Protein AF-A0AAJ1ZRS5-F1 (afdb_monomer)

Mean predicted aligned error: 15.34 Å

Solvent-accessible surface area (backbone atoms only — not comparable to full-atom values): 6953 Å² total; per-residue (Å²): 138,80,51,76,43,77,47,67,49,99,84,72,49,79,44,79,44,69,76,62,60,68,69,60,54,51,55,53,50,52,51,53,51,51,52,54,48,48,50,52,69,36,90,64,21,51,62,53,51,68,69,44,58,68,70,60,45,49,51,53,52,50,50,54,48,54,56,53,66,52,43,60,62,49,50,52,51,49,51,53,50,50,53,50,54,52,48,53,51,51,53,50,53,52,51,51,50,53,53,51,51,52,52,51,54,51,50,55,51,53,54,51,52,51,54,52,53,59,64,70,76,110

pLDDT: mean 73.33, std 9.11, range [40.31, 94.31]

Radius of gyration: 29.34 Å; Cα contacts (8 Å, |Δi|>4): 41; chains: 1; bounding box: 56×27×91 Å

Structure (mmCIF, N/CA/C/O backbone):
data_AF-A0AAJ1ZRS5-F1
#
_entry.id   AF-A0AAJ1ZRS5-F1
#
loop_
_atom_site.group_PDB
_atom_site.id
_atom_site.type_symbol
_atom_site.label_atom_id
_atom_site.label_alt_id
_atom_site.label_comp_id
_atom_site.label_asym_id
_atom_site.label_entity_id
_atom_site.label_seq_id
_atom_site.pdbx_PDB_ins_code
_atom_site.Cartn_x
_atom_site.Cartn_y
_atom_site.Cartn_z
_atom_site.occupancy
_atom_site.B_iso_or_equiv
_atom_site.auth_seq_id
_atom_site.auth_comp_id
_atom_site.auth_asym_id
_atom_site.auth_atom_id
_atom_site.pdbx_PDB_model_num
ATOM 1 N N . MET A 1 1 ? -18.979 -14.232 -4.011 1.00 40.31 1 MET A N 1
ATOM 2 C CA . MET A 1 1 ? -19.042 -13.166 -5.030 1.00 40.31 1 MET A CA 1
ATOM 3 C C . MET A 1 1 ? -18.891 -11.856 -4.273 1.00 40.31 1 MET A C 1
ATOM 5 O O . MET A 1 1 ? -19.856 -11.441 -3.654 1.00 40.31 1 MET A O 1
ATOM 9 N N . LYS A 1 2 ? -17.6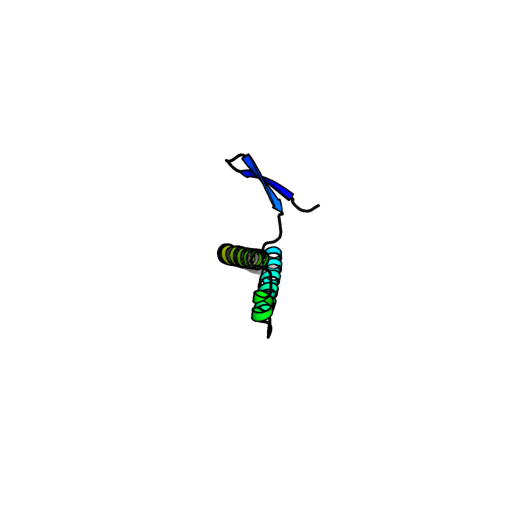68 -11.331 -4.129 1.00 48.16 2 LYS A N 1
ATOM 10 C CA . LYS A 1 2 ? -17.403 -10.187 -3.241 1.00 48.16 2 LYS A CA 1
ATOM 11 C C . LYS A 1 2 ? -17.465 -8.877 -4.033 1.00 48.16 2 LYS A C 1
ATOM 13 O O . LYS A 1 2 ? -16.726 -8.708 -4.996 1.00 48.16 2 LYS A O 1
ATOM 18 N N . ASP A 1 3 ? -18.410 -8.035 -3.627 1.00 59.69 3 ASP A N 1
ATOM 19 C CA . ASP A 1 3 ? -18.507 -6.578 -3.749 1.00 59.69 3 ASP A CA 1
ATOM 20 C C . ASP A 1 3 ? -17.819 -5.910 -4.951 1.00 59.69 3 ASP A C 1
ATOM 22 O O . ASP A 1 3 ? -16.805 -5.223 -4.819 1.00 59.69 3 ASP A O 1
ATOM 26 N N . LEU A 1 4 ? -18.391 -6.072 -6.143 1.00 62.72 4 LEU A N 1
ATOM 27 C CA . LEU A 1 4 ? -18.156 -5.153 -7.257 1.00 62.72 4 LEU A CA 1
ATOM 28 C C . LEU A 1 4 ? -19.192 -4.025 -7.141 1.00 62.72 4 LEU A C 1
ATOM 30 O O . LEU A 1 4 ? -20.382 -4.251 -7.348 1.00 62.72 4 LEU A O 1
ATOM 34 N N . GLN A 1 5 ? -18.758 -2.827 -6.769 1.00 66.31 5 GLN A N 1
ATOM 35 C CA . GLN A 1 5 ? -19.564 -1.616 -6.838 1.00 66.31 5 GLN A CA 1
ATOM 36 C C . GLN A 1 5 ? -19.313 -0.937 -8.181 1.00 66.31 5 GLN A C 1
ATOM 38 O O . GLN A 1 5 ? -18.184 -0.816 -8.641 1.00 66.31 5 GLN A O 1
ATOM 43 N N . VAL A 1 6 ? -20.382 -0.515 -8.842 1.00 72.75 6 VAL A N 1
ATOM 44 C CA . VAL A 1 6 ? -20.303 0.219 -10.103 1.00 72.75 6 VAL A CA 1
ATOM 45 C C . VAL A 1 6 ? -20.873 1.600 -9.839 1.00 72.75 6 VAL A C 1
ATOM 47 O O . VAL A 1 6 ? -22.044 1.722 -9.486 1.00 72.75 6 VAL A O 1
ATOM 50 N N . SER A 1 7 ? -20.048 2.632 -9.966 1.00 75.56 7 SER A N 1
ATOM 51 C CA . SER A 1 7 ? -20.456 4.030 -9.851 1.00 75.56 7 SER A CA 1
ATOM 52 C C . SER A 1 7 ? -20.293 4.733 -11.193 1.00 75.56 7 SER A C 1
ATOM 54 O O . SER A 1 7 ? -19.464 4.350 -12.014 1.00 75.56 7 SER A O 1
ATOM 56 N N . VAL A 1 8 ? -21.108 5.753 -11.448 1.00 74.44 8 VAL A N 1
ATOM 57 C CA . VAL A 1 8 ? -20.997 6.592 -12.646 1.00 74.44 8 VAL A CA 1
ATOM 58 C C . VAL A 1 8 ? -20.669 8.000 -12.181 1.00 74.44 8 VAL A C 1
ATOM 60 O O . VAL A 1 8 ? -21.381 8.541 -11.334 1.00 74.44 8 VAL A O 1
ATOM 63 N N . ASP A 1 9 ? -19.566 8.561 -12.673 1.00 76.31 9 ASP A N 1
ATOM 64 C CA . ASP A 1 9 ? -19.161 9.918 -12.316 1.00 76.31 9 ASP A CA 1
ATOM 65 C C . ASP A 1 9 ? -20.068 10.976 -12.973 1.00 76.31 9 ASP A C 1
ATOM 67 O O . ASP A 1 9 ? -20.899 10.686 -13.839 1.00 76.31 9 ASP A O 1
ATOM 71 N N . SER A 1 10 ? -19.903 12.238 -12.575 1.00 70.62 10 SER A N 1
ATOM 72 C CA . SER A 1 10 ? -20.670 13.370 -13.115 1.00 70.62 10 SER A CA 1
ATOM 73 C C . SER A 1 10 ? -20.427 13.643 -14.606 1.00 70.62 10 SER A C 1
ATOM 75 O O . SER A 1 10 ? -21.163 14.426 -15.202 1.00 70.62 10 SER A O 1
ATOM 77 N N . ASN A 1 11 ? -19.430 12.997 -15.217 1.00 81.50 11 ASN A N 1
ATOM 78 C CA . ASN A 1 11 ? -19.120 13.070 -16.643 1.00 81.50 11 ASN A CA 1
ATOM 79 C C . ASN A 1 11 ? -19.654 11.850 -17.420 1.00 81.50 11 ASN A C 1
ATOM 81 O O . ASN A 1 11 ? -19.374 11.715 -18.612 1.00 81.50 11 ASN A O 1
ATOM 85 N N . GLY A 1 12 ? -20.398 10.951 -16.765 1.00 71.94 12 GLY A N 1
ATOM 86 C CA . GLY A 1 12 ? -20.955 9.745 -17.375 1.00 71.94 12 GLY A CA 1
ATOM 87 C C . GLY A 1 12 ? -19.959 8.591 -17.521 1.00 71.94 12 GLY A C 1
ATOM 88 O O . GLY A 1 12 ? -20.246 7.634 -18.243 1.00 71.94 12 GLY A O 1
ATOM 89 N N . ARG A 1 13 ? -18.789 8.647 -16.870 1.00 73.31 13 ARG A N 1
ATOM 90 C CA . ARG A 1 13 ? -17.805 7.557 -16.892 1.00 73.31 13 ARG A CA 1
ATOM 91 C C . ARG A 1 13 ? -18.153 6.515 -15.844 1.00 73.31 13 ARG A C 1
ATOM 93 O O . ARG A 1 13 ? -18.367 6.831 -14.677 1.00 73.31 13 ARG A O 1
ATOM 100 N N . VAL A 1 14 ? -18.181 5.259 -16.274 1.00 69.38 14 VAL A N 1
ATOM 101 C CA . VAL A 1 14 ? -18.445 4.117 -15.400 1.00 69.38 14 VAL A CA 1
ATOM 102 C C . VAL A 1 14 ? -17.149 3.713 -14.702 1.00 69.38 14 VAL A C 1
ATOM 104 O O . VAL A 1 14 ? -16.171 3.356 -15.356 1.00 69.38 14 VAL A O 1
ATOM 107 N N . THR A 1 15 ? -17.160 3.739 -13.374 1.00 66.31 15 THR A N 1
ATOM 108 C CA . THR A 1 15 ? -16.068 3.291 -12.511 1.00 66.31 15 THR A CA 1
ATOM 109 C C . THR A 1 15 ? -16.512 2.035 -11.777 1.00 66.31 15 THR A C 1
ATOM 111 O O . THR A 1 15 ? -17.465 2.056 -11.002 1.00 66.31 15 THR A O 1
ATOM 114 N N . THR A 1 16 ? -15.836 0.916 -12.013 1.00 67.12 16 THR A N 1
ATOM 115 C CA . THR A 1 16 ? -16.030 -0.306 -11.227 1.00 67.12 16 THR A CA 1
ATOM 116 C C . THR A 1 16 ? -15.033 -0.327 -10.074 1.00 67.12 16 THR A C 1
ATOM 118 O O . THR A 1 16 ? -13.830 -0.437 -10.305 1.00 67.12 16 THR A O 1
ATOM 121 N N . SER A 1 17 ? -15.515 -0.224 -8.839 1.00 61.62 17 SER A N 1
ATOM 122 C CA . SER A 1 17 ? -14.730 -0.349 -7.615 1.00 61.62 17 SER A CA 1
ATOM 123 C C . SER A 1 17 ? -14.963 -1.715 -6.972 1.00 61.62 17 SER A C 1
ATOM 125 O O . SER A 1 17 ? -16.091 -2.176 -6.824 1.00 61.62 17 SER A O 1
ATOM 127 N N . HIS A 1 18 ? -13.892 -2.392 -6.570 1.00 63.25 18 HIS A N 1
ATOM 128 C CA . HIS A 1 18 ? -14.008 -3.565 -5.709 1.00 63.25 18 HIS A CA 1
ATOM 129 C C . HIS A 1 18 ? -13.890 -3.144 -4.249 1.00 63.25 18 HIS A C 1
ATOM 131 O O . HIS A 1 18 ? -12.954 -2.426 -3.894 1.00 63.25 18 HIS A O 1
ATOM 137 N N . SER A 1 19 ? -14.804 -3.618 -3.396 1.00 61.53 19 SER A N 1
ATOM 138 C CA . SER A 1 19 ? -14.569 -3.571 -1.951 1.00 61.53 19 SER A CA 1
ATOM 139 C C . SER A 1 19 ? -13.490 -4.605 -1.639 1.00 61.53 19 SER A C 1
ATOM 141 O O . SER A 1 19 ? -13.683 -5.819 -1.7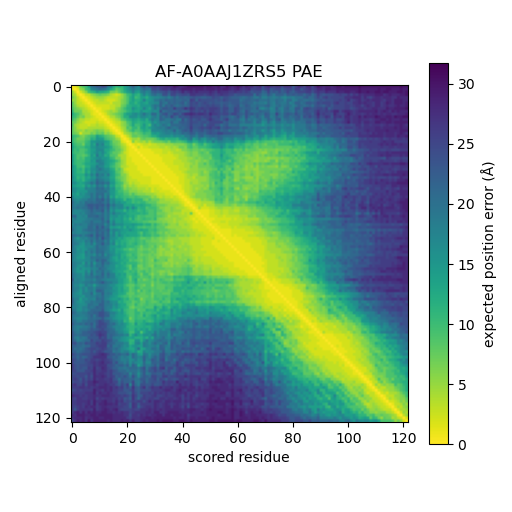21 1.00 61.53 19 SER A O 1
ATOM 143 N N . MET A 1 20 ? -12.294 -4.092 -1.381 1.00 63.91 20 MET A N 1
ATOM 144 C CA . MET A 1 20 ? -11.161 -4.859 -0.900 1.00 63.91 20 MET A CA 1
ATOM 145 C C . MET A 1 20 ? -10.783 -4.286 0.458 1.00 63.91 20 MET A C 1
ATOM 147 O O . MET A 1 20 ? -10.776 -3.067 0.642 1.00 63.91 20 MET A O 1
ATOM 151 N N . ALA A 1 21 ? -10.486 -5.159 1.421 1.00 69.25 21 ALA A N 1
ATOM 152 C CA . ALA A 1 21 ? -10.051 -4.710 2.734 1.00 69.25 21 ALA A CA 1
ATOM 153 C C . ALA A 1 21 ? -8.805 -3.827 2.570 1.00 69.25 21 ALA A C 1
ATOM 155 O O . ALA A 1 21 ? -7.851 -4.218 1.893 1.00 69.25 21 ALA A O 1
ATOM 156 N N . ILE A 1 22 ? -8.804 -2.644 3.192 1.00 69.06 22 ILE A N 1
ATOM 157 C CA . ILE A 1 22 ? -7.729 -1.653 3.029 1.00 69.06 22 ILE A CA 1
ATOM 158 C C . ILE A 1 22 ? -6.345 -2.255 3.317 1.00 69.06 22 ILE A C 1
ATOM 160 O O . ILE A 1 22 ? -5.397 -1.996 2.582 1.00 69.06 22 ILE A O 1
ATOM 164 N N . GLY A 1 23 ? -6.246 -3.153 4.305 1.00 67.00 23 GLY A N 1
ATOM 165 C CA . GLY A 1 23 ? -5.010 -3.872 4.617 1.00 67.00 23 GLY A CA 1
ATOM 166 C C . GLY A 1 23 ? -4.511 -4.767 3.476 1.00 67.00 23 GLY A C 1
ATOM 167 O O . GLY A 1 23 ? -3.319 -4.774 3.178 1.00 67.00 23 GLY A O 1
ATOM 168 N N . GLU A 1 24 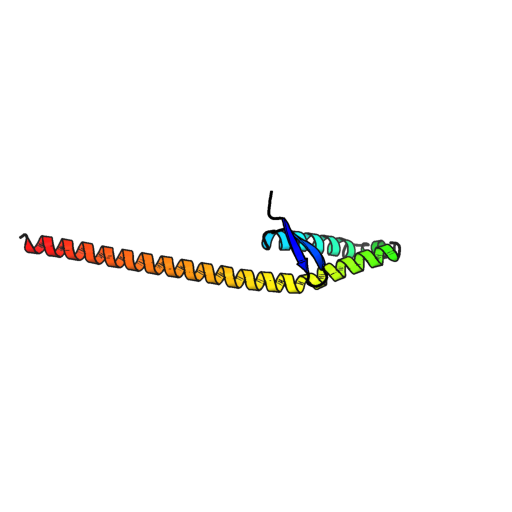? -5.410 -5.472 2.785 1.00 72.19 24 GLU A N 1
ATOM 169 C CA . GLU A 1 24 ? -5.066 -6.305 1.624 1.00 72.19 24 GLU A CA 1
ATOM 170 C C . GLU A 1 24 ? -4.636 -5.442 0.428 1.00 72.19 24 GLU A C 1
ATOM 172 O O . GLU A 1 24 ? -3.644 -5.751 -0.238 1.00 72.19 24 GLU A O 1
ATOM 177 N N . HIS A 1 25 ? -5.315 -4.309 0.205 1.00 74.06 25 HIS A N 1
ATOM 178 C CA . HIS A 1 25 ? -4.934 -3.336 -0.822 1.00 74.06 25 HIS A CA 1
ATOM 179 C C . HIS A 1 25 ? -3.523 -2.797 -0.609 1.00 74.06 25 HIS A C 1
ATOM 181 O O . HIS A 1 25 ? -2.695 -2.821 -1.524 1.00 74.06 25 HIS A O 1
ATOM 187 N N . CYS A 1 26 ? -3.232 -2.382 0.622 1.00 69.31 26 CYS A N 1
ATOM 188 C CA . CYS A 1 26 ? -1.931 -1.846 0.987 1.00 69.31 26 CYS A CA 1
ATOM 189 C C . CYS A 1 26 ? -0.831 -2.908 0.870 1.00 69.31 26 CYS A C 1
ATOM 191 O O . CYS A 1 26 ? 0.227 -2.633 0.308 1.00 69.31 26 CYS A O 1
ATOM 193 N N . ALA A 1 27 ? -1.091 -4.144 1.310 1.00 74.31 27 ALA A N 1
ATOM 194 C CA . ALA A 1 27 ? -0.133 -5.244 1.204 1.00 74.31 27 ALA A CA 1
ATOM 195 C C . ALA A 1 27 ? 0.181 -5.629 -0.254 1.00 74.31 27 ALA A C 1
ATOM 197 O O . ALA A 1 27 ? 1.328 -5.944 -0.582 1.00 74.31 27 ALA A O 1
ATOM 198 N N . ASN A 1 28 ? -0.819 -5.613 -1.141 1.00 79.62 28 ASN A N 1
ATOM 199 C CA . ASN A 1 28 ? -0.616 -5.854 -2.571 1.00 79.62 28 ASN A CA 1
ATOM 200 C C . ASN A 1 28 ? 0.199 -4.723 -3.219 1.00 79.62 28 ASN A C 1
ATOM 202 O O . ASN A 1 28 ? 1.149 -4.999 -3.955 1.00 79.62 28 ASN A O 1
ATOM 206 N N . ARG A 1 29 ? -0.103 -3.458 -2.896 1.00 75.50 29 ARG A N 1
ATOM 207 C CA . ARG A 1 29 ? 0.657 -2.304 -3.405 1.00 75.50 29 ARG A CA 1
ATOM 208 C C . ARG A 1 29 ? 2.100 -2.273 -2.916 1.00 75.50 29 ARG A C 1
ATOM 210 O O . ARG A 1 29 ? 2.998 -2.052 -3.724 1.00 75.50 29 ARG A O 1
ATOM 217 N N . ALA A 1 30 ? 2.341 -2.546 -1.636 1.00 74.44 30 ALA A N 1
ATOM 218 C CA . ALA A 1 30 ? 3.691 -2.608 -1.079 1.00 74.44 30 ALA A CA 1
ATOM 219 C C . ALA A 1 30 ? 4.551 -3.674 -1.783 1.00 74.44 30 ALA A C 1
ATOM 221 O O . ALA A 1 30 ? 5.715 -3.428 -2.100 1.00 74.44 30 ALA A O 1
ATOM 222 N N . ARG A 1 31 ? 3.963 -4.836 -2.110 1.00 79.69 31 ARG A N 1
ATOM 223 C CA . ARG A 1 31 ? 4.636 -5.885 -2.895 1.00 79.69 31 ARG A CA 1
ATOM 224 C C . ARG A 1 31 ? 4.983 -5.432 -4.313 1.00 79.69 31 ARG A C 1
ATOM 226 O O . ARG A 1 31 ? 6.092 -5.706 -4.774 1.00 79.69 31 ARG A O 1
ATOM 233 N N . LEU A 1 32 ? 4.072 -4.733 -4.993 1.00 79.75 32 LEU A N 1
ATOM 234 C CA . LEU A 1 32 ? 4.323 -4.196 -6.334 1.00 79.75 32 LEU A CA 1
ATOM 235 C C . LEU A 1 32 ? 5.456 -3.160 -6.317 1.00 79.75 32 LEU A C 1
ATOM 237 O O . LEU A 1 32 ? 6.389 -3.265 -7.109 1.00 79.75 32 LEU A O 1
ATOM 241 N N . LEU A 1 33 ? 5.417 -2.219 -5.369 1.00 76.00 33 LEU A N 1
ATOM 242 C CA . LEU A 1 33 ? 6.482 -1.236 -5.153 1.00 76.00 33 LEU A CA 1
ATOM 243 C C . LEU A 1 33 ? 7.837 -1.898 -4.919 1.00 76.00 33 LEU A C 1
ATOM 245 O O . LEU A 1 33 ? 8.808 -1.564 -5.588 1.00 76.00 33 LEU A O 1
ATOM 249 N N . SER A 1 34 ? 7.899 -2.852 -3.989 1.00 76.44 34 SER A N 1
ATOM 250 C CA . SER A 1 34 ? 9.139 -3.559 -3.672 1.00 76.44 34 SER A CA 1
ATOM 251 C C . SER A 1 34 ? 9.693 -4.292 -4.895 1.00 76.44 34 SER A C 1
ATOM 253 O O . SER A 1 34 ? 10.892 -4.238 -5.151 1.00 76.44 34 SER A O 1
ATOM 255 N N . SER A 1 35 ? 8.823 -4.899 -5.706 1.00 78.88 35 SER A N 1
ATOM 256 C CA . SER A 1 35 ? 9.223 -5.569 -6.948 1.00 78.88 35 SER A CA 1
ATOM 257 C C . SER A 1 35 ? 9.805 -4.586 -7.968 1.00 78.88 35 SER A C 1
ATOM 259 O O . SER A 1 35 ? 10.845 -4.865 -8.559 1.00 78.88 35 SER A O 1
ATOM 261 N N . LEU A 1 36 ? 9.182 -3.417 -8.139 1.00 74.44 36 LEU A N 1
ATOM 262 C CA . LEU A 1 36 ? 9.670 -2.374 -9.045 1.00 74.44 36 LEU A CA 1
ATOM 263 C C . LEU A 1 36 ? 11.006 -1.782 -8.577 1.00 74.44 36 LEU A C 1
ATOM 265 O O . LEU A 1 36 ? 11.921 -1.619 -9.381 1.00 74.44 36 LEU A O 1
ATOM 269 N N . VAL A 1 37 ? 11.150 -1.523 -7.275 1.00 75.06 37 VAL A N 1
ATOM 270 C CA . VAL A 1 37 ? 12.415 -1.064 -6.686 1.00 75.06 37 VAL A CA 1
ATOM 271 C C . VAL A 1 37 ? 13.507 -2.108 -6.883 1.00 75.06 37 VAL A C 1
ATOM 273 O O . VAL A 1 37 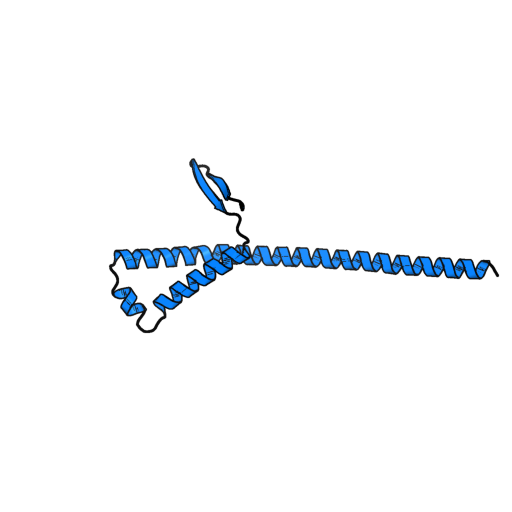? 14.604 -1.751 -7.290 1.00 75.06 37 VAL A O 1
ATOM 276 N N . ASN A 1 38 ? 13.213 -3.393 -6.679 1.00 74.81 38 ASN A N 1
ATOM 277 C CA . ASN A 1 38 ? 14.189 -4.465 -6.869 1.00 74.81 38 ASN A CA 1
ATOM 278 C C . ASN A 1 38 ? 14.660 -4.585 -8.325 1.00 74.81 38 ASN A C 1
ATOM 280 O O . ASN A 1 38 ? 15.824 -4.894 -8.550 1.00 74.81 38 ASN A O 1
ATOM 284 N N . ILE A 1 39 ? 13.799 -4.308 -9.309 1.00 71.81 39 ILE A N 1
ATOM 285 C CA . ILE A 1 39 ? 14.192 -4.292 -10.729 1.00 71.81 39 ILE A CA 1
ATOM 286 C C . ILE A 1 39 ? 15.202 -3.171 -11.005 1.00 71.81 39 ILE A C 1
ATOM 288 O O . ILE A 1 39 ? 16.167 -3.379 -11.736 1.00 71.81 39 ILE A O 1
ATOM 292 N N . VAL A 1 40 ? 15.003 -1.994 -10.407 1.00 69.69 40 VAL A N 1
ATOM 293 C CA . VAL A 1 40 ? 15.873 -0.828 -10.624 1.00 69.69 40 VAL A CA 1
ATOM 294 C C . VAL A 1 40 ? 17.149 -0.894 -9.775 1.00 69.69 40 VAL A C 1
ATOM 296 O O . VAL A 1 40 ? 18.212 -0.487 -10.235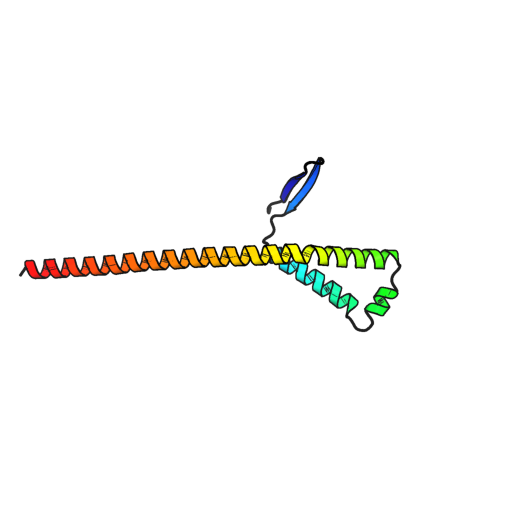 1.00 69.69 40 VAL A O 1
ATOM 299 N N . ALA A 1 41 ? 17.056 -1.410 -8.549 1.00 76.69 41 ALA A N 1
ATOM 300 C CA . ALA A 1 41 ? 18.142 -1.450 -7.570 1.00 76.69 41 ALA A CA 1
ATOM 301 C C . ALA A 1 41 ? 19.004 -2.723 -7.641 1.00 76.69 41 ALA A C 1
ATOM 303 O O . ALA A 1 41 ? 20.035 -2.793 -6.969 1.00 76.69 41 ALA A O 1
ATOM 304 N N . ALA A 1 42 ? 18.603 -3.735 -8.422 1.00 80.06 42 ALA A N 1
ATOM 305 C CA . ALA A 1 42 ? 19.439 -4.906 -8.663 1.00 80.06 42 ALA A CA 1
ATOM 306 C C . ALA A 1 42 ? 20.787 -4.488 -9.285 1.00 80.06 42 ALA A C 1
ATOM 308 O O . ALA A 1 42 ? 20.821 -3.565 -10.103 1.00 80.06 42 ALA A O 1
ATOM 309 N N . PRO A 1 43 ? 21.903 -5.165 -8.958 1.00 79.94 43 PRO A N 1
ATOM 310 C CA . PRO A 1 43 ? 23.174 -4.936 -9.640 1.00 79.94 43 PRO A CA 1
ATOM 311 C C . PRO A 1 43 ? 23.007 -5.133 -11.152 1.00 79.94 43 PRO A C 1
ATOM 313 O O . PRO A 1 43 ? 22.532 -6.184 -11.581 1.00 79.94 43 PRO A O 1
ATOM 316 N N . GLY A 1 44 ? 23.357 -4.134 -11.964 1.00 81.88 44 GLY A N 1
ATOM 317 C CA . GLY A 1 44 ? 23.119 -4.184 -13.412 1.00 81.88 44 GLY A CA 1
ATOM 318 C C . GLY A 1 44 ? 21.682 -3.841 -13.842 1.00 81.88 44 GLY A C 1
ATOM 319 O O . GLY A 1 44 ? 21.387 -3.797 -15.035 1.00 81.88 44 GLY A O 1
ATOM 320 N N . GLY A 1 45 ? 20.760 -3.641 -12.895 1.00 81.50 45 GLY A N 1
ATOM 321 C CA . GLY A 1 45 ? 19.333 -3.431 -13.147 1.00 81.50 45 GLY A CA 1
ATOM 322 C C . GLY A 1 45 ? 19.049 -2.105 -13.843 1.00 81.50 45 GLY A C 1
ATOM 323 O O . GLY A 1 45 ? 18.221 -2.049 -14.751 1.00 81.50 45 GLY A O 1
ATOM 324 N N . PHE A 1 46 ? 19.798 -1.055 -13.499 1.00 80.81 46 PHE A N 1
ATOM 325 C CA . PHE A 1 46 ? 19.710 0.229 -14.187 1.00 80.81 46 PHE A CA 1
ATOM 326 C C . PHE A 1 46 ? 20.264 0.154 -15.616 1.00 80.81 46 PHE A C 1
ATOM 328 O O . PHE A 1 46 ? 19.637 0.671 -16.542 1.00 80.81 46 PHE A O 1
ATOM 335 N N . GLU A 1 47 ? 21.390 -0.530 -15.832 1.00 86.50 47 GLU A N 1
ATOM 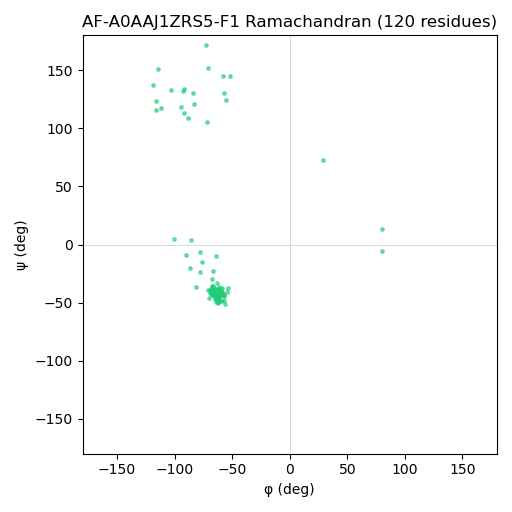336 C CA . GLU A 1 47 ? 21.938 -0.770 -17.170 1.00 86.50 47 GLU A CA 1
ATOM 337 C C . GLU A 1 47 ? 20.975 -1.598 -18.032 1.00 86.50 47 GLU A C 1
ATOM 339 O O . GLU A 1 47 ? 20.741 -1.272 -19.198 1.00 86.50 47 GLU A O 1
ATOM 344 N N . HIS A 1 48 ? 20.355 -2.628 -17.453 1.00 83.25 48 HIS A N 1
ATOM 345 C CA . HIS A 1 48 ? 19.349 -3.438 -18.131 1.00 83.25 48 HIS A CA 1
ATOM 346 C C . HIS A 1 48 ? 18.084 -2.631 -18.441 1.00 83.25 48 HI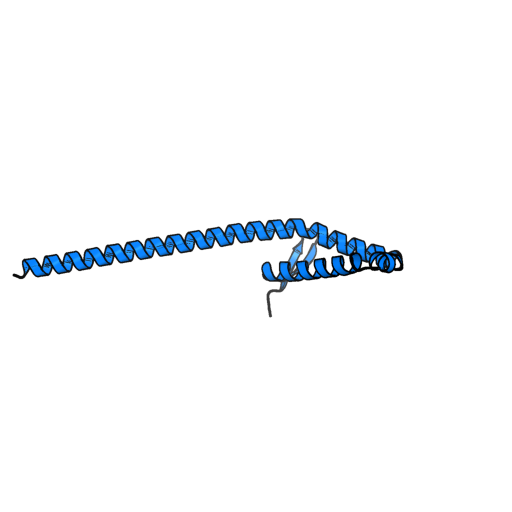S A C 1
ATOM 348 O O . HIS A 1 48 ? 17.577 -2.684 -19.561 1.00 83.25 48 HIS A O 1
ATOM 354 N N . PHE A 1 49 ? 17.622 -1.802 -17.503 1.00 84.25 49 PHE A N 1
ATOM 355 C CA . PHE A 1 49 ? 16.528 -0.866 -17.742 1.00 84.25 49 PHE A CA 1
ATOM 356 C C . PHE A 1 49 ? 16.850 0.089 -18.898 1.00 84.25 49 PHE A C 1
ATOM 358 O O . PHE A 1 49 ? 16.011 0.308 -19.768 1.00 84.25 49 PHE A O 1
ATOM 365 N N . CYS A 1 50 ? 18.077 0.612 -18.958 1.00 85.88 50 CYS A N 1
ATOM 366 C CA . CYS A 1 50 ? 18.528 1.492 -20.036 1.00 85.88 50 CYS A CA 1
ATOM 367 C C . CYS A 1 50 ? 18.616 0.794 -21.397 1.00 85.88 50 CYS A C 1
ATOM 369 O O . CYS A 1 50 ? 18.539 1.474 -22.419 1.00 85.88 50 CYS A O 1
ATOM 371 N N . SER A 1 51 ? 18.749 -0.535 -21.414 1.00 89.19 51 SER A N 1
ATOM 372 C CA . SER A 1 51 ? 18.759 -1.340 -22.639 1.00 89.19 51 SER A CA 1
ATOM 373 C C . SER A 1 51 ? 17.369 -1.535 -23.261 1.00 89.19 51 SER A C 1
ATOM 375 O O . SER A 1 51 ? 17.272 -1.918 -24.427 1.00 89.19 51 SER A O 1
ATOM 377 N N . TYR A 1 52 ? 16.289 -1.247 -22.523 1.00 87.81 52 TYR A N 1
ATOM 378 C CA . TYR A 1 52 ? 14.935 -1.343 -23.058 1.00 87.81 52 TYR A CA 1
ATOM 379 C C . TYR A 1 52 ? 14.612 -0.239 -24.079 1.00 87.81 52 TYR A C 1
ATOM 381 O O . TYR A 1 52 ? 15.110 0.889 -23.969 1.00 87.81 52 TYR A O 1
ATOM 389 N N . PRO A 1 53 ? 13.704 -0.519 -25.038 1.00 94.31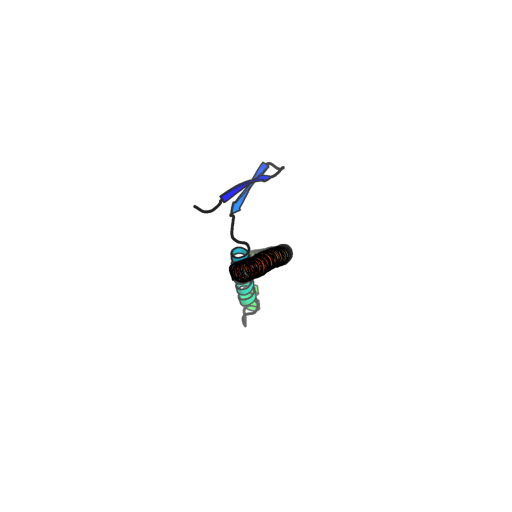 53 PRO A N 1
ATOM 390 C CA . PRO A 1 53 ? 13.162 0.495 -25.933 1.00 94.31 53 PRO A CA 1
ATOM 391 C C . PRO A 1 53 ? 12.613 1.701 -25.164 1.00 94.31 53 PRO A C 1
ATOM 393 O O . PRO A 1 53 ? 12.043 1.561 -24.081 1.00 94.31 53 PRO A O 1
ATOM 396 N N . GLU A 1 54 ? 12.755 2.899 -25.731 1.00 91.94 54 GLU A N 1
ATOM 397 C CA . GLU A 1 54 ? 12.330 4.147 -25.085 1.00 91.94 54 GLU A CA 1
ATOM 398 C C . GLU A 1 54 ? 10.858 4.131 -24.659 1.00 91.94 54 GLU A C 1
ATOM 400 O O . GLU A 1 54 ? 10.541 4.559 -23.552 1.00 91.94 54 GLU A O 1
ATOM 405 N N . THR A 1 55 ? 9.977 3.576 -25.492 1.00 91.88 55 THR A N 1
ATOM 406 C CA . THR A 1 55 ? 8.551 3.411 -25.182 1.00 91.88 55 THR A CA 1
ATOM 407 C C . THR A 1 55 ? 8.343 2.598 -23.907 1.00 91.88 55 THR A C 1
ATOM 409 O O . THR A 1 55 ? 7.663 3.047 -22.992 1.00 91.88 55 THR A O 1
ATOM 412 N N . MET A 1 56 ? 9.027 1.461 -23.791 1.00 86.56 56 MET A N 1
ATOM 413 C CA . MET A 1 56 ? 8.946 0.580 -22.630 1.00 86.56 56 MET A CA 1
ATOM 414 C C . MET A 1 56 ? 9.511 1.235 -21.365 1.00 86.56 56 MET A C 1
ATOM 416 O O . MET A 1 56 ? 8.924 1.124 -20.291 1.00 86.56 56 MET A O 1
ATOM 420 N N . ARG A 1 57 ? 10.629 1.964 -21.480 1.00 88.19 57 ARG A N 1
ATOM 421 C CA . ARG A 1 57 ? 11.183 2.734 -20.354 1.00 88.19 57 ARG A CA 1
ATOM 422 C C . ARG A 1 57 ? 10.197 3.790 -19.868 1.00 88.19 57 ARG A C 1
ATOM 424 O O . ARG A 1 57 ? 10.035 3.962 -18.663 1.00 88.19 57 ARG A O 1
ATOM 431 N N . ARG A 1 58 ? 9.527 4.472 -20.799 1.00 88.56 58 ARG A N 1
ATOM 432 C CA . ARG A 1 58 ? 8.516 5.485 -20.494 1.00 88.56 58 ARG A CA 1
ATOM 433 C C . ARG A 1 58 ? 7.315 4.872 -19.778 1.00 88.56 58 ARG A C 1
ATOM 435 O O . ARG A 1 58 ? 6.913 5.412 -18.756 1.00 88.56 58 ARG A O 1
ATOM 442 N N . ASP A 1 59 ? 6.828 3.723 -20.237 1.00 85.25 59 ASP A N 1
ATOM 443 C CA . ASP A 1 59 ? 5.718 3.007 -19.598 1.00 85.25 59 ASP A CA 1
ATOM 444 C C . ASP A 1 59 ? 6.066 2.566 -18.168 1.00 85.25 59 ASP A C 1
ATOM 446 O O . ASP A 1 59 ? 5.281 2.769 -17.242 1.00 85.25 59 ASP A O 1
ATOM 450 N N . ILE A 1 60 ? 7.272 2.026 -17.956 1.00 83.50 60 ILE A N 1
ATOM 451 C CA . ILE A 1 60 ? 7.760 1.628 -16.625 1.00 83.50 60 ILE A CA 1
ATOM 452 C C . ILE A 1 60 ? 7.877 2.845 -15.695 1.00 83.50 60 ILE A C 1
ATOM 454 O O . ILE A 1 60 ? 7.465 2.775 -14.536 1.00 83.50 60 ILE A O 1
ATOM 458 N N . LEU A 1 61 ? 8.410 3.969 -16.185 1.00 85.00 61 LEU A N 1
ATOM 459 C CA . LEU A 1 61 ? 8.511 5.207 -15.404 1.00 85.00 61 LEU A CA 1
ATOM 460 C C . LEU A 1 61 ? 7.135 5.802 -15.093 1.00 85.00 61 LEU A C 1
ATOM 462 O O . LEU A 1 61 ? 6.915 6.261 -13.976 1.00 85.00 61 LEU A O 1
ATOM 466 N N . SER A 1 62 ? 6.196 5.757 -16.038 1.00 84.50 62 SER A N 1
ATOM 467 C CA . SER A 1 62 ? 4.808 6.168 -15.814 1.00 84.50 62 SER A CA 1
ATOM 468 C C . SER A 1 62 ? 4.115 5.289 -14.774 1.00 84.50 62 SER A C 1
ATOM 470 O O . SER A 1 62 ? 3.410 5.811 -13.913 1.00 84.50 62 SER A O 1
ATOM 472 N N . LEU A 1 63 ? 4.359 3.976 -14.790 1.00 80.75 63 LEU A N 1
ATOM 473 C CA . LEU A 1 63 ? 3.856 3.062 -13.767 1.00 80.75 63 LEU A CA 1
ATOM 474 C C . LEU A 1 63 ? 4.448 3.393 -12.389 1.00 80.75 63 LEU A C 1
ATOM 476 O O . LEU A 1 63 ? 3.708 3.505 -11.416 1.00 80.75 63 LEU A O 1
ATOM 480 N N . LEU A 1 64 ? 5.766 3.596 -12.304 1.00 78.69 64 LEU A N 1
ATOM 481 C CA . LEU A 1 64 ? 6.448 4.005 -11.071 1.00 78.69 64 LEU A CA 1
ATOM 482 C C . LEU A 1 64 ? 5.885 5.319 -10.519 1.00 78.69 64 LEU A C 1
ATOM 484 O O . LEU A 1 64 ? 5.622 5.412 -9.321 1.00 78.69 64 LEU A O 1
ATOM 488 N N . HIS A 1 65 ? 5.660 6.303 -11.390 1.00 81.00 65 HIS A N 1
ATOM 489 C CA . HIS A 1 65 ? 5.076 7.589 -11.025 1.00 81.00 65 HIS A CA 1
ATOM 490 C C . HIS A 1 65 ? 3.654 7.430 -10.478 1.00 81.00 65 HIS A C 1
ATOM 492 O O . HIS A 1 65 ? 3.383 7.879 -9.371 1.00 81.00 65 HIS A O 1
ATOM 498 N N . SER A 1 66 ? 2.779 6.713 -11.193 1.00 77.94 66 SER A N 1
ATOM 499 C CA . SER A 1 66 ? 1.406 6.432 -10.743 1.00 77.94 66 SER A CA 1
ATOM 500 C C . SER A 1 66 ? 1.395 5.727 -9.388 1.00 77.94 66 SER A C 1
ATOM 502 O O . SER A 1 66 ? 0.625 6.068 -8.493 1.00 77.94 66 SER A O 1
ATOM 504 N N . VAL A 1 67 ? 2.281 4.747 -9.199 1.00 74.38 67 VAL A N 1
ATOM 505 C CA . VAL A 1 67 ? 2.376 4.018 -7.935 1.00 74.38 67 VAL A CA 1
ATOM 506 C C . VAL A 1 67 ? 2.857 4.925 -6.800 1.00 74.38 67 VAL A C 1
ATOM 508 O O . VAL A 1 67 ? 2.359 4.764 -5.684 1.00 74.38 67 VAL A O 1
ATOM 511 N N . ALA A 1 68 ? 3.780 5.856 -7.067 1.00 74.38 68 ALA A N 1
ATOM 512 C CA . ALA A 1 68 ? 4.291 6.825 -6.099 1.00 74.38 68 ALA A CA 1
ATOM 513 C C . ALA A 1 68 ? 3.248 7.890 -5.720 1.00 74.38 68 ALA A C 1
ATOM 515 O O . ALA A 1 68 ? 3.052 8.145 -4.532 1.00 74.38 68 ALA A O 1
ATOM 516 N N . GLU A 1 69 ? 2.541 8.466 -6.697 1.00 76.94 69 GLU A N 1
ATOM 517 C CA . GLU A 1 69 ? 1.475 9.454 -6.461 1.00 76.94 69 GLU A CA 1
ATOM 518 C C . GLU A 1 69 ? 0.358 8.885 -5.587 1.00 76.94 69 GLU A C 1
ATOM 520 O O . GLU A 1 69 ? -0.163 9.553 -4.695 1.00 76.94 69 GLU A O 1
ATOM 525 N N . GLU A 1 70 ? 0.038 7.612 -5.784 1.00 70.38 70 GLU A N 1
ATOM 526 C CA . GLU A 1 70 ? -0.978 6.922 -5.004 1.00 70.38 70 GLU A CA 1
ATOM 527 C C . GLU A 1 70 ? -0.508 6.489 -3.601 1.00 70.38 70 GLU A C 1
ATOM 529 O O . GLU A 1 70 ? -1.340 6.038 -2.817 1.00 70.38 70 GLU A O 1
ATOM 534 N N . GLN A 1 71 ? 0.774 6.640 -3.225 1.00 68.44 71 GLN A N 1
ATOM 535 C CA . GLN A 1 71 ? 1.226 6.316 -1.859 1.00 68.44 71 GLN A CA 1
ATOM 536 C C . GLN A 1 71 ? 0.728 7.312 -0.815 1.00 68.44 71 GLN A C 1
ATOM 538 O O . GLN A 1 71 ? 0.351 6.900 0.278 1.00 68.44 71 GLN A O 1
ATOM 543 N N . MET A 1 72 ? 0.704 8.609 -1.130 1.00 70.94 72 MET A N 1
ATOM 544 C CA . MET A 1 72 ? 0.303 9.637 -0.161 1.00 70.94 72 MET A CA 1
ATOM 545 C C . MET A 1 72 ? -1.166 9.486 0.280 1.00 70.94 72 MET A C 1
ATOM 547 O O . MET A 1 72 ? -1.415 9.470 1.487 1.00 70.94 72 MET A O 1
ATOM 551 N N . PRO A 1 73 ? -2.140 9.285 -0.635 1.00 70.12 73 PRO A N 1
ATOM 552 C CA . PRO A 1 73 ? -3.519 8.979 -0.251 1.00 70.12 73 PRO A CA 1
ATOM 553 C C . PRO A 1 73 ? -3.646 7.673 0.537 1.00 70.12 73 PRO A C 1
ATOM 555 O O . PRO A 1 73 ? -4.457 7.583 1.455 1.00 70.12 73 PRO A O 1
ATOM 558 N N . LEU A 1 74 ? -2.842 6.662 0.198 1.00 68.81 74 LEU A N 1
ATOM 559 C CA . LEU A 1 74 ? -2.859 5.363 0.867 1.00 68.81 74 LEU A CA 1
ATOM 560 C C . LEU A 1 74 ? -2.366 5.463 2.318 1.00 68.81 74 LEU A C 1
ATOM 562 O O . LEU A 1 74 ? -2.984 4.898 3.216 1.00 68.81 74 LEU A O 1
ATOM 566 N N . ILE A 1 75 ? -1.282 6.210 2.548 1.00 71.12 75 ILE A N 1
ATOM 567 C CA . ILE A 1 75 ? -0.750 6.503 3.885 1.00 71.12 75 ILE A CA 1
ATOM 568 C C . ILE A 1 75 ? -1.786 7.281 4.696 1.00 71.12 75 ILE A C 1
ATOM 570 O O . ILE A 1 75 ? -2.106 6.867 5.805 1.00 71.12 75 ILE A O 1
ATOM 574 N N . ALA A 1 76 ? -2.379 8.331 4.124 1.00 70.19 76 ALA A N 1
ATOM 575 C CA . ALA A 1 76 ? -3.418 9.107 4.799 1.00 70.19 76 ALA A CA 1
ATOM 576 C C . ALA A 1 76 ? -4.631 8.237 5.188 1.00 70.19 76 ALA A C 1
ATOM 578 O O . ALA A 1 76 ? -5.118 8.308 6.315 1.00 70.19 76 ALA A O 1
ATOM 579 N N . ALA A 1 77 ? -5.081 7.355 4.290 1.00 71.88 77 ALA A N 1
ATOM 580 C CA . ALA A 1 77 ? -6.176 6.428 4.568 1.00 71.88 77 ALA A CA 1
ATOM 581 C C . ALA A 1 77 ? -5.808 5.387 5.645 1.00 71.88 77 ALA A C 1
ATOM 583 O O . ALA A 1 77 ? -6.653 5.014 6.461 1.00 71.88 77 ALA A O 1
ATOM 584 N N . LEU A 1 78 ? -4.552 4.926 5.682 1.00 69.00 78 LEU A N 1
ATOM 585 C CA . LEU A 1 78 ? -4.044 4.032 6.728 1.00 69.00 78 LEU A CA 1
ATOM 586 C C . LEU A 1 78 ? -3.956 4.725 8.091 1.00 69.00 78 LEU A C 1
ATOM 588 O O . LEU A 1 78 ? -4.324 4.122 9.101 1.00 69.00 78 LEU A O 1
ATOM 592 N N . GLU A 1 79 ? -3.490 5.971 8.132 1.00 74.25 79 GLU A N 1
ATOM 593 C CA . GLU A 1 79 ? -3.439 6.785 9.348 1.00 74.25 79 GLU A CA 1
ATOM 594 C C . GLU A 1 79 ? -4.847 7.022 9.902 1.00 74.25 79 GLU A C 1
ATOM 596 O O . GLU A 1 79 ? -5.102 6.759 11.079 1.00 74.25 79 GLU A O 1
ATOM 601 N N . GLU A 1 80 ? -5.792 7.412 9.044 1.00 74.81 80 GLU A N 1
ATOM 602 C CA . GLU A 1 80 ? -7.196 7.602 9.410 1.00 74.81 80 GLU A CA 1
ATOM 603 C C . GLU A 1 80 ? -7.835 6.301 9.915 1.00 74.81 80 GLU A C 1
ATOM 605 O O . GLU A 1 80 ? -8.490 6.287 10.962 1.00 74.81 80 GLU A O 1
ATOM 610 N N . HIS A 1 81 ? -7.613 5.185 9.215 1.00 73.06 81 HIS A N 1
ATOM 611 C CA . HIS A 1 81 ? -8.121 3.878 9.626 1.00 73.06 81 HIS A CA 1
ATOM 612 C C . HIS A 1 81 ? -7.532 3.438 10.974 1.00 73.06 81 HIS A C 1
ATOM 614 O O . HIS A 1 81 ? -8.254 2.939 11.835 1.00 73.06 81 HIS A O 1
ATOM 620 N N . THR A 1 82 ? -6.233 3.644 11.191 1.00 71.44 82 THR A N 1
ATOM 621 C CA . THR A 1 82 ? -5.560 3.283 12.449 1.00 71.44 82 THR A CA 1
ATOM 622 C C . THR A 1 82 ? -6.041 4.152 13.609 1.00 71.44 82 THR A C 1
ATOM 624 O O . THR A 1 82 ? -6.286 3.632 14.700 1.00 71.44 82 THR A O 1
ATOM 627 N N . ALA A 1 83 ? -6.241 5.452 13.378 1.00 71.12 83 ALA A N 1
ATOM 628 C CA . ALA A 1 83 ? -6.800 6.368 14.365 1.00 71.12 83 ALA A CA 1
ATOM 629 C C . ALA A 1 83 ? -8.232 5.966 14.755 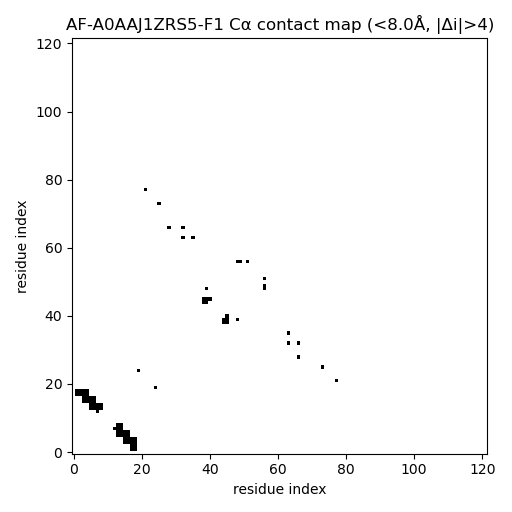1.00 71.12 83 ALA A C 1
ATOM 631 O O . ALA A 1 83 ? -8.542 5.874 15.944 1.00 71.12 83 ALA A O 1
ATOM 632 N N . ARG A 1 84 ? -9.082 5.639 13.771 1.00 71.25 84 ARG A N 1
ATOM 633 C CA . ARG A 1 84 ? -10.457 5.164 14.004 1.00 71.25 84 ARG A CA 1
ATOM 634 C C . ARG A 1 84 ? -10.499 3.833 14.745 1.00 71.25 84 ARG A C 1
ATOM 636 O O . ARG A 1 84 ? -11.173 3.738 15.763 1.00 71.25 84 ARG A O 1
ATOM 643 N N . ALA A 1 85 ? -9.734 2.840 14.297 1.00 70.31 85 ALA A N 1
ATOM 644 C CA . ALA A 1 85 ? -9.688 1.526 14.937 1.00 70.31 85 ALA A CA 1
ATOM 645 C C . ALA A 1 85 ? -9.179 1.609 16.387 1.00 70.31 85 ALA A C 1
ATOM 647 O O . ALA A 1 85 ? -9.692 0.930 17.277 1.00 70.31 85 ALA A O 1
ATOM 648 N N . SER A 1 86 ? -8.190 2.470 16.646 1.00 68.62 86 SER A N 1
ATOM 649 C CA . SER A 1 86 ? -7.668 2.701 17.999 1.00 68.62 86 SER A CA 1
ATOM 650 C C . SER A 1 86 ? -8.700 3.384 18.896 1.00 68.62 86 SER A C 1
ATOM 652 O O . SER A 1 86 ? -8.859 2.994 20.053 1.00 68.62 86 SER A O 1
ATOM 654 N N . PHE A 1 87 ? -9.431 4.363 18.358 1.00 75.69 87 PHE A N 1
ATOM 655 C CA . PHE A 1 87 ? -10.527 5.018 19.064 1.00 75.69 87 PHE A CA 1
ATOM 656 C C . PHE A 1 87 ? -11.653 4.033 19.399 1.00 75.69 87 PHE A C 1
ATOM 658 O O . PHE A 1 87 ? -12.050 3.936 20.558 1.00 75.69 87 PHE A O 1
ATOM 665 N N . GLU A 1 88 ? -12.122 3.252 18.425 1.00 75.94 88 GLU A N 1
ATOM 666 C CA . GLU A 1 88 ? -13.172 2.247 18.627 1.00 75.94 88 GLU A CA 1
ATOM 667 C C . GLU A 1 88 ? -12.772 1.207 19.675 1.00 75.94 88 GLU A C 1
ATOM 669 O O . GLU A 1 88 ? -13.555 0.898 20.574 1.00 75.94 88 GLU A O 1
ATOM 674 N N . LYS A 1 89 ? -11.524 0.726 19.622 1.00 79.62 89 LYS A N 1
ATOM 675 C CA . LYS A 1 89 ? -10.983 -0.184 20.634 1.00 79.62 89 LYS A CA 1
ATOM 676 C C . LYS A 1 89 ? -10.955 0.465 22.019 1.00 79.62 89 LYS A C 1
ATOM 678 O O . LYS A 1 89 ? -11.330 -0.181 22.990 1.00 79.62 89 LYS A O 1
ATOM 683 N N . GLY A 1 90 ? -10.556 1.733 22.122 1.00 71.75 90 GLY A N 1
ATOM 684 C CA . GLY A 1 90 ? -10.580 2.484 23.381 1.00 71.75 90 GLY A CA 1
ATOM 685 C C . GLY A 1 90 ? -11.991 2.635 23.958 1.00 71.75 90 GLY A C 1
ATOM 686 O O . GLY A 1 90 ? -12.198 2.400 25.148 1.00 71.75 90 GLY A O 1
ATOM 687 N N . VAL A 1 91 ? -12.975 2.955 23.113 1.00 78.25 91 VAL A N 1
ATOM 688 C CA . VAL A 1 91 ? -14.392 3.044 23.504 1.00 78.25 91 VAL A CA 1
ATOM 689 C C . VAL A 1 91 ? -14.913 1.694 23.990 1.00 78.25 91 VAL A C 1
ATOM 691 O O . VAL A 1 91 ? -15.624 1.637 24.993 1.00 78.25 91 VAL A O 1
ATOM 694 N N . GLN A 1 92 ? -14.551 0.609 23.308 1.00 80.25 92 GLN A N 1
ATOM 695 C CA . GLN A 1 92 ? -14.964 -0.735 23.691 1.00 80.25 92 GLN A CA 1
ATOM 696 C C . GLN A 1 92 ? -14.367 -1.146 25.044 1.00 80.25 92 GLN A C 1
ATOM 698 O O . GLN A 1 92 ? -15.115 -1.552 25.931 1.00 80.25 92 GLN A O 1
ATOM 703 N N . THR A 1 93 ? -13.066 -0.929 25.257 1.00 81.81 93 THR A N 1
ATOM 704 C CA . THR A 1 93 ? -12.411 -1.182 26.552 1.00 81.81 93 THR A CA 1
ATOM 705 C C . THR A 1 93 ? -13.042 -0.360 27.680 1.00 81.81 93 THR A C 1
ATOM 707 O O . THR A 1 93 ? -13.260 -0.873 28.774 1.00 81.81 93 THR A O 1
ATOM 710 N N . ALA A 1 94 ? -13.378 0.910 27.430 1.00 74.81 94 ALA A N 1
ATOM 711 C CA . ALA A 1 94 ? -14.029 1.761 28.426 1.00 74.81 94 ALA A CA 1
ATOM 712 C C . ALA A 1 94 ? -15.439 1.261 28.790 1.00 74.81 94 ALA A C 1
ATOM 714 O O . ALA A 1 94 ? -15.821 1.277 29.959 1.00 74.81 94 ALA A O 1
ATOM 715 N N . ARG A 1 95 ? -16.209 0.781 27.805 1.00 79.56 95 ARG A N 1
ATOM 716 C CA . ARG A 1 95 ? -17.526 0.169 28.046 1.00 79.56 95 ARG A CA 1
ATOM 717 C C . ARG A 1 95 ? -17.419 -1.114 28.861 1.00 79.56 95 ARG A C 1
ATOM 719 O O . ARG A 1 95 ? -18.214 -1.308 29.774 1.00 79.56 95 ARG A O 1
ATOM 726 N N . GLU A 1 96 ? -16.445 -1.962 28.547 1.00 83.75 96 GLU A N 1
ATOM 727 C CA . GLU A 1 96 ? -16.194 -3.207 29.279 1.00 83.75 96 GLU A CA 1
ATOM 728 C C . GLU A 1 96 ? -15.800 -2.931 30.732 1.00 83.75 96 GLU A C 1
ATOM 730 O O . GLU A 1 96 ? -16.353 -3.550 31.639 1.00 83.75 96 GLU A O 1
ATOM 735 N N . PHE A 1 97 ? -14.937 -1.939 30.966 1.00 79.62 97 PHE A N 1
ATOM 736 C CA . PHE A 1 97 ? -14.562 -1.515 32.314 1.00 79.62 97 PHE A CA 1
ATOM 737 C C . PHE A 1 97 ? -15.770 -1.015 33.121 1.00 79.62 97 PHE A C 1
ATOM 739 O O . PHE A 1 97 ? -15.992 -1.477 34.236 1.00 79.62 97 PHE A O 1
ATOM 746 N N . MET A 1 98 ? -16.595 -0.133 32.544 1.00 73.50 98 MET A N 1
ATOM 747 C CA . MET A 1 98 ? -17.805 0.383 33.203 1.00 73.50 98 MET A CA 1
ATOM 748 C C . MET A 1 98 ? -18.811 -0.731 33.525 1.00 73.50 98 MET A C 1
ATOM 750 O O . MET A 1 98 ? -19.410 -0.738 34.599 1.00 73.50 98 MET A O 1
ATOM 754 N N . ALA A 1 99 ? -18.995 -1.690 32.613 1.00 79.44 99 ALA A N 1
ATOM 755 C CA . ALA A 1 99 ? -19.867 -2.838 32.843 1.00 79.44 99 ALA A CA 1
ATOM 756 C C . ALA A 1 99 ? -19.333 -3.740 33.968 1.00 79.44 99 ALA A C 1
ATOM 758 O O . ALA A 1 99 ? -20.106 -4.222 34.797 1.00 79.44 99 ALA A O 1
ATOM 759 N N . GLN A 1 100 ? -18.014 -3.939 34.028 1.00 79.62 100 GLN A N 1
ATOM 760 C CA . GLN A 1 100 ? -17.367 -4.724 35.076 1.00 79.62 100 GLN A CA 1
ATOM 761 C C . GLN A 1 100 ? -17.431 -4.026 36.442 1.00 79.62 100 GLN A C 1
ATOM 763 O O . GLN A 1 100 ? -17.698 -4.685 37.444 1.00 79.62 100 GLN A O 1
ATOM 768 N N . GLU A 1 101 ? -17.259 -2.704 36.491 1.00 74.19 101 GLU A N 1
ATOM 769 C CA . GLU A 1 101 ? -17.407 -1.903 37.711 1.00 74.19 101 GLU A CA 1
ATOM 770 C C . GLU A 1 101 ? -18.850 -1.935 38.235 1.00 74.19 101 GLU A C 1
ATOM 772 O O . GLU A 1 101 ? -19.077 -2.148 39.425 1.00 74.19 101 GLU A O 1
ATOM 777 N N . GLN A 1 102 ? -19.843 -1.805 37.350 1.00 74.19 102 GLN A N 1
ATOM 778 C CA . GLN A 1 102 ? -21.254 -1.927 37.725 1.00 74.19 102 GLN A CA 1
ATOM 779 C C . GLN A 1 102 ? -21.596 -3.328 38.238 1.00 74.19 102 GLN A C 1
ATOM 781 O O . GLN A 1 102 ? -22.296 -3.452 39.242 1.00 74.19 102 GLN A O 1
ATOM 786 N N . ALA A 1 103 ? -21.081 -4.379 37.596 1.00 73.88 103 ALA A N 1
ATOM 787 C CA . ALA A 1 103 ? -21.268 -5.752 38.055 1.00 73.88 103 ALA A CA 1
ATOM 788 C C . ALA A 1 103 ? -20.600 -6.001 39.420 1.00 73.88 103 ALA A C 1
ATOM 790 O O . ALA A 1 103 ? -21.200 -6.636 40.287 1.00 73.88 103 ALA A O 1
ATOM 791 N N . ALA A 1 104 ? -19.394 -5.466 39.639 1.00 71.62 104 ALA A N 1
ATOM 792 C CA . ALA A 1 104 ? -18.687 -5.571 40.914 1.00 71.62 104 ALA A CA 1
ATOM 793 C C . ALA A 1 104 ? -19.418 -4.821 42.040 1.00 71.62 104 ALA A C 1
ATOM 795 O O . ALA A 1 104 ? -19.612 -5.372 43.122 1.00 71.62 104 ALA A O 1
ATOM 796 N N . ASN A 1 105 ? -19.895 -3.602 41.777 1.00 70.38 105 ASN A N 1
ATOM 797 C CA . ASN A 1 105 ? -20.666 -2.827 42.749 1.00 70.38 105 ASN A CA 1
ATOM 798 C C . ASN A 1 105 ? -22.023 -3.476 43.065 1.00 70.38 105 ASN A C 1
ATOM 800 O O . ASN A 1 105 ? -22.439 -3.491 44.222 1.00 70.38 105 ASN A O 1
ATOM 804 N N . ALA A 1 106 ? -22.701 -4.060 42.073 1.00 71.38 106 ALA A N 1
ATOM 805 C CA . ALA A 1 106 ? -23.948 -4.791 42.293 1.00 71.38 106 ALA A CA 1
ATOM 806 C C . ALA A 1 106 ? -23.742 -6.055 43.148 1.00 71.38 106 ALA A C 1
ATOM 808 O O . ALA A 1 106 ? -24.552 -6.330 44.032 1.00 71.38 106 ALA A O 1
ATOM 809 N N . ALA A 1 107 ? -22.646 -6.792 42.934 1.00 68.25 107 ALA A N 1
ATOM 810 C CA . ALA A 1 107 ? -22.303 -7.961 43.746 1.00 68.25 107 ALA A CA 1
ATOM 811 C C . ALA A 1 107 ? -22.026 -7.585 45.213 1.00 68.25 107 ALA A C 1
ATOM 813 O O . ALA A 1 107 ? -22.538 -8.235 46.120 1.00 68.25 107 ALA A O 1
ATOM 814 N N . LEU A 1 108 ? -21.302 -6.484 45.450 1.00 68.00 108 LEU A N 1
ATOM 815 C CA . LEU A 1 108 ? -21.039 -5.972 46.801 1.00 68.00 108 LEU A CA 1
ATOM 816 C C . LEU A 1 108 ? -22.321 -5.554 47.538 1.00 68.00 108 LEU A C 1
ATOM 818 O O . LEU A 1 108 ? -22.445 -5.786 48.740 1.00 68.00 108 LEU A O 1
ATOM 822 N N . HIS A 1 109 ? -23.286 -4.957 46.834 1.00 67.94 109 HIS A N 1
ATOM 823 C CA . HIS A 1 109 ? -24.581 -4.606 47.420 1.00 67.94 109 HIS A CA 1
ATOM 824 C C . HIS A 1 109 ? -25.426 -5.837 47.766 1.00 67.94 109 HIS A C 1
ATOM 826 O O . HIS A 1 109 ? -26.057 -5.857 48.821 1.00 67.94 109 HIS A O 1
ATOM 832 N N . PHE A 1 110 ? -25.402 -6.874 46.926 1.00 61.88 110 PHE A N 1
ATOM 833 C CA . PHE A 1 110 ? -26.135 -8.114 47.179 1.00 61.88 110 PHE A CA 1
ATOM 834 C C . PHE A 1 110 ? -25.589 -8.873 48.401 1.00 61.88 110 PHE A C 1
ATOM 836 O O . PHE A 1 110 ? -26.366 -9.316 49.249 1.00 61.88 110 PHE A O 1
ATOM 843 N N . ASP A 1 111 ? -24.262 -8.948 48.552 1.00 63.69 111 ASP A N 1
ATOM 844 C CA . ASP A 1 111 ? -23.622 -9.552 49.730 1.00 63.69 111 ASP A CA 1
ATOM 845 C C . ASP A 1 111 ? -23.917 -8.760 51.017 1.00 63.69 111 ASP A C 1
ATOM 847 O O . ASP A 1 111 ? -24.159 -9.344 52.078 1.00 63.69 111 ASP A O 1
ATOM 851 N N . ALA A 1 112 ? -23.956 -7.425 50.935 1.00 62.59 112 ALA A N 1
ATOM 852 C CA . ALA A 1 112 ? -24.291 -6.567 52.071 1.00 62.59 112 ALA A CA 1
ATOM 853 C C . ALA A 1 112 ? -25.757 -6.722 52.521 1.00 62.59 112 ALA A C 1
ATOM 855 O O . ALA A 1 112 ? -26.031 -6.759 53.723 1.00 62.59 112 ALA A O 1
ATOM 856 N N . GLU A 1 113 ? -26.701 -6.851 51.584 1.00 63.12 113 GLU A N 1
ATOM 857 C CA . GLU A 1 113 ? -28.115 -7.094 51.896 1.00 63.12 113 GLU A CA 1
ATOM 858 C C . GLU A 1 113 ? -28.342 -8.480 52.515 1.00 63.12 113 GLU A C 1
ATOM 860 O O . GLU A 1 113 ? -29.100 -8.604 53.482 1.00 63.12 113 GLU A O 1
ATOM 865 N N . GLN A 1 114 ? -27.649 -9.515 52.028 1.00 64.06 114 GLN A N 1
ATOM 866 C CA . GLN A 1 114 ? -27.717 -10.854 52.620 1.00 64.06 114 GLN A CA 1
ATOM 867 C C . GLN A 1 114 ? -27.136 -10.897 54.038 1.00 64.06 114 GLN A C 1
ATOM 869 O O . GLN A 1 114 ? -27.742 -11.490 54.935 1.00 64.06 114 GLN A O 1
ATOM 874 N N . ALA A 1 115 ? -26.001 -10.232 54.270 1.00 60.38 115 ALA A N 1
ATOM 875 C CA . ALA A 1 115 ? -25.409 -10.127 55.601 1.00 60.38 115 ALA A CA 1
ATOM 876 C C . ALA A 1 115 ? -26.332 -9.379 56.583 1.00 60.38 115 ALA A C 1
ATOM 878 O O . ALA A 1 115 ? -26.492 -9.801 57.730 1.00 60.38 115 ALA A O 1
ATOM 879 N N . ALA A 1 116 ? -26.994 -8.311 56.129 1.00 61.59 116 ALA A N 1
ATOM 880 C CA . ALA A 1 116 ? -27.946 -7.560 56.943 1.00 61.59 116 ALA A CA 1
ATOM 881 C C . ALA A 1 116 ? -29.202 -8.382 57.292 1.00 61.59 116 ALA A C 1
ATOM 883 O O . ALA A 1 116 ? -29.665 -8.340 58.431 1.00 61.59 116 ALA A O 1
ATOM 884 N N . GLN A 1 117 ? -29.735 -9.173 56.355 1.00 60.66 117 GLN A N 1
ATOM 885 C CA . GLN A 1 117 ? -30.890 -10.043 56.615 1.00 60.66 117 GLN A CA 1
ATOM 886 C C . GLN A 1 117 ? -30.562 -11.189 57.585 1.00 60.66 117 GLN A C 1
ATOM 888 O O . GLN A 1 117 ? -31.388 -11.520 58.436 1.00 60.66 117 GLN A O 1
ATOM 893 N N . ALA A 1 118 ? -29.351 -11.750 57.522 1.00 60.72 118 ALA A N 1
ATOM 894 C CA . ALA A 1 118 ? -28.907 -12.791 58.450 1.00 60.72 118 ALA A CA 1
ATOM 895 C C . ALA A 1 118 ? -28.728 -12.281 59.896 1.00 60.72 118 ALA A C 1
ATOM 897 O O . ALA A 1 118 ? -28.936 -13.042 60.837 1.00 60.72 118 ALA A O 1
ATOM 898 N N . MET A 1 119 ? -28.387 -10.999 60.091 1.00 58.59 119 MET A N 1
ATOM 899 C CA . MET A 1 119 ? -28.265 -10.397 61.429 1.00 58.59 119 MET A CA 1
ATOM 900 C C . MET A 1 119 ? -29.608 -10.031 62.077 1.00 58.59 119 MET A C 1
ATOM 902 O O . MET A 1 119 ? -29.669 -9.929 63.296 1.00 58.59 119 MET A O 1
ATOM 906 N N . ILE A 1 120 ? -30.669 -9.821 61.293 1.00 58.72 120 ILE A N 1
ATOM 907 C CA . ILE A 1 120 ? -32.010 -9.472 61.805 1.00 58.72 120 ILE A CA 1
ATOM 908 C C . ILE A 1 120 ? -32.824 -10.732 62.159 1.00 58.72 120 ILE A C 1
ATOM 910 O O . ILE A 1 120 ? -33.780 -10.662 62.927 1.00 58.72 120 ILE A O 1
ATOM 914 N N . ALA A 1 121 ? -32.453 -11.892 61.608 1.00 55.91 121 ALA A N 1
ATOM 915 C CA . ALA A 1 121 ? -33.121 -13.174 61.843 1.00 55.91 121 ALA A CA 1
ATOM 916 C C . ALA A 1 121 ? -32.626 -13.938 63.096 1.00 55.91 121 ALA A C 1
ATOM 918 O O . ALA A 1 121 ? -33.083 -15.059 63.335 1.00 55.91 121 ALA A O 1
ATOM 919 N N . HIS A 1 122 ? -31.717 -13.348 63.880 1.00 45.91 122 HIS A N 1
ATOM 920 C CA . HIS A 1 122 ? -31.212 -13.862 65.159 1.00 45.91 122 HIS A CA 1
ATOM 921 C C . HIS A 1 122 ? -31.676 -12.995 66.330 1.00 45.91 122 HIS A C 1
ATOM 923 O O . HIS A 1 122 ? -31.924 -13.587 67.406 1.00 45.91 122 HIS A O 1
#

Foldseek 3Di:
DFDFDWDADPVRDIDTDGPDDLVVVVVVLVVVLVVLCCQCVPVCSVVVLVVDDPVVNVVSVVVNVVSVVVVVVSVVVVVVVVVVVVVVVVVVVVVVVVVVVVVVVVVVVVVVVVVVVVVVVD

Sequence (122 aa):
MKDLQVSVDSNGRVTTSHSMAIGEHCANRARLLSSLVNIVAAPGGFEHFCSYPETMRRDILSLLHSVAEEQMPLIAALEEHTARASFEKGVQTAREFMAQEQAANAALHFDAEQAAQAMIAH

Secondary structure (DSSP, 8-state):
---EEEEE-TTS-EEEEE---HHHHHHHHHHHHHHHHHHHHSTTHHHHHHHS-HHHHHHHHHHHHHHHHTHHHHHHHHHHHHHHHHHHHHHHHHHHHHHHHHHHHHHHHHHHHHHHHHHH--